Protein AF-A0A1Y1L238-F1 (afdb_monomer_lite)

Sequence (117 aa):
LRALSSTDFLNAVTSVPSITSYTSLALSYLPRPDGKVITMSPDILALSGKYAPVPMIIGDQEDEGTIFAMSQPNLTTTRGFADYLHSYYFPSATTDQLVQLIETYGTGVSAITNGSP

Secondary structure (DSSP, 8-state):
-TTS-HHHHHHHHTSSPPTTSTTTTS-SS-----SSSS-S-HHHHHHTT-S----------TTTTHHHHTT-TT--SHHHHHHHHHHHT-TTS-HHHHHHHHHTT--HHHHHHTT--

Organism: Photinus pyralis (NCBI:txid7054)

Structure (mmCIF, N/CA/C/O backbone):
data_AF-A0A1Y1L238-F1
#
_entry.id   AF-A0A1Y1L238-F1
#
loop_
_atom_site.group_PDB
_atom_site.id
_atom_site.type_symbol
_atom_site.label_atom_id
_atom_site.label_alt_id
_atom_site.label_comp_id
_atom_site.label_asym_id
_atom_site.label_entity_id
_atom_site.label_seq_id
_atom_site.pdbx_PDB_ins_code
_atom_site.Cartn_x
_atom_site.Cartn_y
_atom_site.Cartn_z
_atom_site.occupancy
_atom_site.B_iso_or_equiv
_atom_site.auth_seq_id
_atom_site.auth_comp_id
_atom_site.auth_asym_id
_atom_site.auth_atom_id
_atom_site.pdbx_PDB_model_num
ATOM 1 N N . LEU A 1 1 ? 12.856 4.962 -23.241 1.00 90.94 1 LEU A N 1
ATOM 2 C CA . LEU A 1 1 ? 13.530 4.619 -21.965 1.00 90.94 1 LEU A CA 1
ATOM 3 C C . LEU A 1 1 ? 14.966 4.133 -22.171 1.00 90.94 1 LEU A C 1
ATOM 5 O O . LEU A 1 1 ? 15.858 4.855 -21.770 1.00 90.94 1 LEU A O 1
ATOM 9 N N . ARG A 1 2 ? 15.228 2.992 -22.835 1.00 97.62 2 ARG A N 1
ATOM 10 C CA . ARG A 1 2 ? 16.596 2.417 -22.942 1.00 97.62 2 ARG A CA 1
ATOM 11 C C . ARG A 1 2 ? 17.646 3.256 -23.695 1.00 97.62 2 ARG A C 1
ATOM 13 O O . ARG A 1 2 ? 18.824 2.968 -23.572 1.00 97.62 2 ARG A O 1
ATOM 20 N N . ALA A 1 3 ? 17.222 4.244 -24.481 1.00 98.06 3 ALA A N 1
ATOM 21 C CA . ALA A 1 3 ? 18.113 5.133 -25.233 1.00 98.06 3 ALA A CA 1
ATOM 22 C C . ALA A 1 3 ? 18.440 6.450 -24.499 1.00 98.06 3 ALA A C 1
ATOM 24 O O . ALA A 1 3 ? 19.166 7.276 -25.040 1.00 98.06 3 ALA A O 1
ATOM 25 N N . LEU A 1 4 ? 17.862 6.678 -23.313 1.00 98.19 4 LEU A N 1
ATOM 26 C CA . LEU A 1 4 ? 18.130 7.880 -22.521 1.00 98.19 4 LEU A CA 1
ATOM 27 C C . LEU A 1 4 ? 19.522 7.817 -21.889 1.00 98.19 4 LEU A C 1
ATOM 29 O O . LEU A 1 4 ? 20.031 6.728 -21.611 1.00 98.19 4 LEU A O 1
ATOM 33 N N . SER A 1 5 ? 20.101 8.986 -21.603 1.00 98.56 5 SER A N 1
ATOM 34 C CA . SER A 1 5 ? 21.245 9.056 -20.696 1.00 98.56 5 SER A CA 1
ATOM 35 C C . SER A 1 5 ? 20.837 8.559 -19.304 1.00 98.56 5 SER A C 1
ATOM 37 O O . SER A 1 5 ? 19.664 8.633 -18.922 1.00 98.56 5 SER A O 1
ATOM 39 N N . SER A 1 6 ? 21.800 8.078 -18.516 1.00 98.25 6 SER A N 1
ATOM 40 C CA . SER A 1 6 ? 21.531 7.655 -17.136 1.00 98.25 6 SER A CA 1
ATOM 41 C C . SER A 1 6 ? 20.905 8.776 -16.302 1.00 98.25 6 SER A C 1
ATOM 43 O O . SER A 1 6 ? 20.014 8.509 -15.502 1.00 98.25 6 SER A O 1
ATOM 45 N N . THR A 1 7 ? 21.325 10.026 -16.521 1.00 98.56 7 THR A N 1
ATOM 46 C CA . THR A 1 7 ? 20.793 11.203 -15.822 1.00 98.56 7 THR A CA 1
ATOM 47 C C . THR A 1 7 ? 19.342 11.478 -16.200 1.00 98.56 7 THR A C 1
ATOM 49 O O . THR A 1 7 ? 18.509 11.658 -15.315 1.00 98.56 7 THR A O 1
ATOM 52 N N . ASP A 1 8 ? 19.006 11.459 -17.493 1.00 98.69 8 ASP A N 1
ATOM 53 C CA . ASP A 1 8 ? 17.628 11.706 -17.937 1.00 98.69 8 ASP A CA 1
ATOM 54 C C . ASP A 1 8 ? 16.689 10.596 -17.468 1.00 98.69 8 ASP A C 1
ATOM 56 O O . ASP A 1 8 ? 15.563 10.860 -17.045 1.00 98.69 8 ASP A O 1
ATOM 60 N N . PHE A 1 9 ? 17.159 9.347 -17.505 1.00 98.69 9 PHE A N 1
ATOM 61 C CA . PHE A 1 9 ? 16.399 8.222 -16.982 1.00 98.69 9 PHE A CA 1
ATOM 62 C C . PHE A 1 9 ? 16.192 8.338 -15.469 1.00 98.69 9 PHE A C 1
ATOM 64 O O . PHE A 1 9 ? 15.063 8.158 -15.018 1.00 98.69 9 PHE A O 1
ATOM 71 N N . LEU A 1 10 ? 17.240 8.673 -14.703 1.00 98.50 10 LEU A N 1
ATOM 72 C CA . LEU A 1 10 ? 17.151 8.871 -13.255 1.00 98.50 10 LEU A CA 1
ATOM 73 C C . LEU A 1 10 ? 16.117 9.948 -12.920 1.00 98.50 10 LEU A C 1
ATOM 75 O O . LEU A 1 10 ? 15.180 9.670 -12.180 1.00 98.50 10 LEU A O 1
ATOM 79 N N . ASN A 1 11 ? 16.236 11.124 -13.537 1.00 98.38 11 ASN A N 1
ATOM 80 C CA . ASN A 1 11 ? 15.303 12.231 -13.336 1.00 98.38 11 ASN A CA 1
ATOM 81 C C . ASN A 1 11 ? 13.858 11.824 -13.650 1.00 98.38 11 ASN A C 1
ATOM 83 O O . ASN A 1 11 ? 12.939 12.191 -12.920 1.00 98.38 11 ASN A O 1
ATOM 87 N N . ALA A 1 12 ? 13.648 11.040 -14.712 1.00 98.19 12 ALA A N 1
ATOM 88 C CA . ALA A 1 12 ? 12.324 10.548 -15.066 1.00 98.19 12 ALA A CA 1
ATOM 89 C C . ALA A 1 12 ? 11.767 9.583 -14.007 1.00 98.19 12 ALA A C 1
ATOM 91 O O . ALA A 1 12 ? 10.638 9.770 -13.552 1.00 98.19 12 ALA A O 1
ATOM 92 N N . VAL A 1 13 ? 12.534 8.576 -13.576 1.00 97.88 13 VAL A N 1
ATOM 93 C CA . VAL A 1 13 ? 12.027 7.567 -12.628 1.00 97.88 13 VAL A CA 1
ATOM 94 C C . VAL A 1 13 ? 11.882 8.092 -11.201 1.00 97.88 13 VAL A C 1
ATOM 96 O O . VAL A 1 13 ? 11.061 7.553 -10.463 1.00 97.88 13 VAL A O 1
ATOM 99 N N . THR A 1 14 ? 12.605 9.149 -10.819 1.00 97.69 14 THR A N 1
ATOM 100 C CA . THR A 1 14 ? 12.478 9.810 -9.506 1.00 97.69 14 THR A CA 1
ATOM 101 C C . THR A 1 14 ? 11.524 11.007 -9.506 1.00 97.69 14 THR A C 1
ATOM 103 O O . THR A 1 14 ? 11.421 11.689 -8.493 1.00 97.69 14 THR A O 1
ATOM 106 N N . SER A 1 15 ? 10.839 11.294 -10.618 1.00 98.00 15 SER A N 1
ATOM 107 C CA . SER A 1 15 ? 9.859 12.393 -10.699 1.00 98.00 15 SER A CA 1
ATOM 108 C C . SER A 1 15 ? 8.513 12.071 -10.036 1.00 98.00 15 SER A C 1
ATOM 110 O O . SER A 1 15 ? 7.727 12.972 -9.748 1.00 98.00 15 SER A O 1
ATOM 112 N N . VAL A 1 16 ? 8.241 10.785 -9.808 1.00 98.19 16 VAL A N 1
ATOM 113 C CA . VAL A 1 16 ? 7.022 10.289 -9.158 1.00 98.19 16 VAL A CA 1
ATOM 114 C C . VAL A 1 16 ? 7.119 10.406 -7.628 1.00 98.19 16 VAL A C 1
ATOM 116 O O . VAL A 1 16 ? 8.227 10.513 -7.097 1.00 98.19 16 VAL A O 1
ATOM 119 N N . PRO A 1 17 ? 5.989 10.361 -6.894 1.00 97.69 17 PRO A N 1
ATOM 120 C CA . PRO A 1 17 ? 5.991 10.488 -5.438 1.00 97.69 17 PRO A CA 1
ATOM 121 C C . PRO A 1 17 ? 6.904 9.469 -4.739 1.00 97.69 17 PRO A C 1
ATOM 123 O O . PRO A 1 17 ? 6.915 8.280 -5.083 1.00 97.69 17 PRO A O 1
ATOM 126 N N . SER A 1 18 ? 7.657 9.949 -3.743 1.00 95.06 18 SER A N 1
ATOM 127 C CA . SER A 1 18 ? 8.506 9.131 -2.871 1.00 95.06 18 SER A CA 1
ATOM 128 C C . SER A 1 18 ? 7.707 8.514 -1.718 1.00 95.06 18 SER A C 1
ATOM 130 O O . SER A 1 18 ? 6.626 8.990 -1.369 1.00 95.06 18 SER A O 1
ATOM 132 N N . ILE A 1 19 ? 8.291 7.515 -1.051 1.00 96.38 19 ILE A N 1
ATOM 133 C CA . ILE A 1 19 ? 7.724 6.890 0.159 1.00 96.38 19 ILE A CA 1
ATOM 134 C C . ILE A 1 19 ? 7.547 7.868 1.337 1.00 96.38 19 ILE A C 1
ATOM 136 O O . ILE A 1 19 ? 6.764 7.615 2.241 1.00 96.38 19 ILE A O 1
ATOM 140 N N . THR A 1 20 ? 8.251 9.001 1.328 1.00 94.50 20 THR A N 1
ATOM 141 C CA . THR A 1 20 ? 8.136 10.059 2.345 1.00 94.50 20 THR A CA 1
ATOM 142 C C . THR A 1 20 ? 7.211 11.201 1.922 1.00 94.50 20 THR A C 1
ATOM 144 O O . THR A 1 20 ? 7.079 12.187 2.642 1.00 94.50 20 THR A O 1
ATOM 147 N N . SER A 1 21 ? 6.585 11.117 0.747 1.00 96.25 21 SER A N 1
ATOM 148 C CA . SER A 1 21 ? 5.641 12.128 0.264 1.00 96.25 21 SER A CA 1
ATOM 149 C C . SER A 1 21 ? 4.241 11.935 0.859 1.00 96.25 21 SER A C 1
ATOM 151 O O . SER A 1 21 ? 3.994 10.985 1.600 1.00 96.25 21 SER A O 1
ATOM 153 N N . TYR A 1 22 ? 3.302 12.815 0.500 1.00 97.50 22 TYR A N 1
ATOM 154 C CA . TYR A 1 22 ? 1.911 12.731 0.955 1.00 97.50 22 TYR A CA 1
ATOM 155 C C . TYR A 1 22 ? 1.253 11.373 0.668 1.00 97.50 22 TYR A C 1
ATOM 157 O O . TYR A 1 22 ? 0.450 10.916 1.470 1.00 97.50 22 TYR A O 1
ATOM 165 N N . THR A 1 23 ? 1.604 10.699 -0.433 1.00 96.94 23 THR A N 1
ATOM 166 C CA . THR A 1 23 ? 1.032 9.386 -0.778 1.00 96.94 23 THR A CA 1
ATOM 167 C C . THR A 1 23 ? 1.662 8.228 -0.003 1.00 96.94 23 THR A C 1
ATOM 169 O O . THR A 1 23 ? 1.115 7.132 -0.026 1.00 96.94 23 THR A O 1
ATOM 172 N N . SER A 1 24 ? 2.790 8.451 0.682 1.00 97.19 24 SER A N 1
ATOM 173 C CA . SER A 1 24 ? 3.463 7.486 1.561 1.00 97.19 24 SER A CA 1
ATOM 174 C C . SER A 1 24 ? 3.553 6.071 0.966 1.00 97.19 24 SER A C 1
ATOM 176 O O . SER A 1 24 ? 4.130 5.889 -0.107 1.00 97.19 24 SER A O 1
ATOM 178 N N . LEU A 1 25 ? 2.980 5.067 1.633 1.00 97.31 25 LEU A N 1
ATOM 179 C CA . LEU A 1 25 ? 2.985 3.660 1.226 1.00 97.31 25 LEU A CA 1
ATOM 180 C C . LEU A 1 25 ? 2.116 3.335 -0.008 1.00 97.31 25 LEU A C 1
ATOM 182 O O . LEU A 1 25 ? 2.110 2.184 -0.445 1.00 97.31 25 LEU A O 1
ATOM 186 N N . ALA A 1 26 ? 1.433 4.303 -0.630 1.00 97.81 26 ALA A N 1
ATOM 187 C CA . ALA A 1 26 ? 0.913 4.143 -1.991 1.00 97.81 26 ALA A CA 1
ATOM 188 C C . ALA A 1 26 ? 2.076 4.229 -3.000 1.00 97.81 26 ALA A C 1
ATOM 190 O O . ALA A 1 26 ? 2.279 5.231 -3.690 1.00 97.81 26 ALA A O 1
ATOM 191 N N . LEU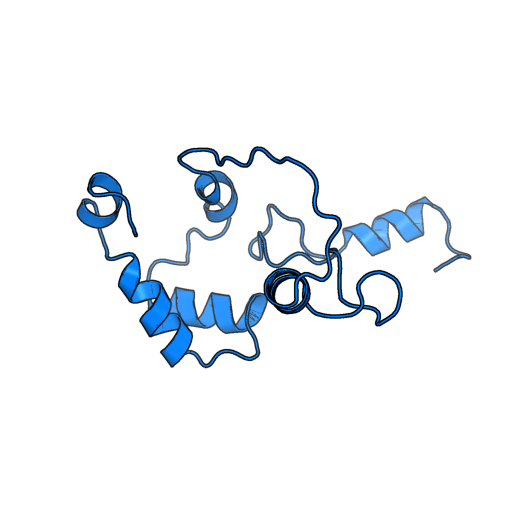 A 1 27 ? 2.890 3.170 -3.028 1.00 97.75 27 LEU A N 1
ATOM 192 C CA . LEU A 1 27 ? 4.177 3.135 -3.715 1.00 97.75 27 LEU A CA 1
ATOM 193 C C . LEU A 1 27 ? 4.032 3.200 -5.242 1.00 97.75 27 LEU A C 1
ATOM 195 O O . LEU A 1 27 ? 3.325 2.403 -5.863 1.00 97.75 27 LEU A O 1
ATOM 199 N N . SER A 1 28 ? 4.818 4.083 -5.862 1.00 98.25 28 SER A N 1
ATOM 200 C CA . SER A 1 28 ? 4.941 4.174 -7.324 1.00 98.25 28 SER A CA 1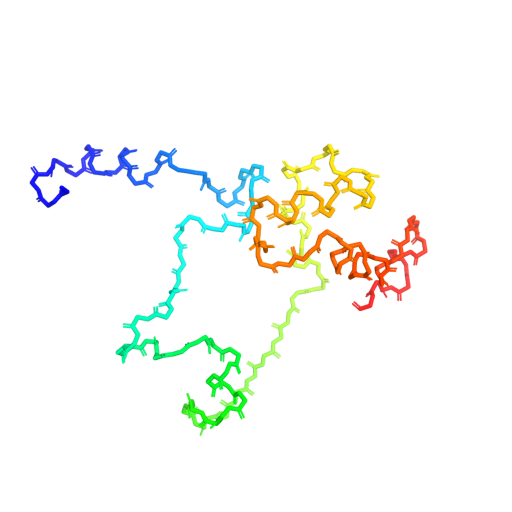
ATOM 201 C C . SER A 1 28 ? 5.556 2.907 -7.940 1.00 98.25 28 SER A C 1
ATOM 203 O O . SER A 1 28 ? 5.167 2.486 -9.031 1.00 98.25 28 SER A O 1
ATOM 205 N N . TYR A 1 29 ? 6.487 2.267 -7.223 1.00 98.06 29 TYR A N 1
ATOM 206 C CA . TYR A 1 29 ? 7.175 1.047 -7.647 1.00 98.06 29 TYR A CA 1
ATOM 207 C C . TYR A 1 29 ? 7.114 -0.009 -6.541 1.00 98.06 29 TYR A C 1
ATOM 209 O O . TYR A 1 29 ? 7.577 0.225 -5.429 1.00 98.06 29 TYR A O 1
ATOM 217 N N . LEU A 1 30 ? 6.555 -1.175 -6.859 1.00 98.06 30 LEU A N 1
ATOM 218 C CA . LEU A 1 30 ? 6.451 -2.350 -5.992 1.00 98.06 30 LEU A CA 1
ATOM 219 C C . LEU A 1 30 ? 6.210 -3.600 -6.858 1.00 98.06 30 LEU A C 1
ATOM 221 O O . LEU A 1 30 ? 5.809 -3.454 -8.019 1.00 98.06 30 LEU A O 1
ATOM 225 N N . PRO A 1 31 ? 6.426 -4.821 -6.338 1.00 98.25 31 PRO A N 1
ATOM 226 C CA . PRO A 1 31 ? 6.061 -6.041 -7.050 1.00 98.25 31 PRO A CA 1
ATOM 227 C C . PRO A 1 31 ? 4.565 -6.063 -7.394 1.00 98.25 31 PRO A C 1
ATOM 229 O O . PRO A 1 31 ? 3.719 -5.753 -6.557 1.00 98.25 31 PRO A O 1
ATOM 232 N N . ARG A 1 32 ? 4.230 -6.439 -8.631 1.00 98.25 32 ARG A N 1
ATOM 233 C CA . ARG A 1 32 ? 2.846 -6.595 -9.103 1.00 98.25 32 ARG A CA 1
ATOM 234 C C . ARG A 1 32 ? 2.694 -7.952 -9.791 1.00 98.25 32 ARG A C 1
ATOM 236 O O . ARG A 1 32 ? 3.660 -8.391 -10.414 1.00 98.25 32 ARG A O 1
ATOM 243 N N . PRO A 1 33 ? 1.519 -8.602 -9.716 1.00 98.31 33 PRO A N 1
ATOM 244 C CA . PRO A 1 33 ? 1.270 -9.827 -10.463 1.00 98.31 33 PRO A CA 1
ATOM 245 C C . PRO A 1 33 ? 1.480 -9.622 -11.967 1.00 98.31 33 PRO A C 1
ATOM 247 O O . PRO A 1 33 ? 0.891 -8.724 -12.567 1.00 98.31 33 PRO A O 1
ATOM 250 N N . ASP A 1 34 ? 2.318 -10.462 -12.565 1.00 98.19 34 ASP A N 1
ATOM 251 C CA . ASP A 1 34 ? 2.686 -10.427 -13.984 1.00 98.19 34 ASP A CA 1
ATOM 252 C C . ASP A 1 34 ? 2.249 -11.692 -14.746 1.00 98.19 34 ASP A C 1
ATOM 254 O O . ASP A 1 34 ? 2.435 -11.794 -15.958 1.00 98.19 34 ASP A O 1
ATOM 258 N N . GLY A 1 35 ? 1.657 -12.668 -14.047 1.00 97.56 35 GLY A N 1
ATOM 259 C CA . GLY A 1 35 ? 1.175 -13.919 -14.638 1.00 97.56 35 GLY A CA 1
ATOM 260 C C . GLY A 1 35 ? 2.271 -14.956 -14.909 1.00 97.56 35 GLY A C 1
ATOM 261 O O . GLY A 1 35 ? 1.949 -16.072 -15.316 1.00 97.56 35 GLY A O 1
ATOM 262 N N . LYS A 1 36 ? 3.550 -14.634 -14.657 1.00 97.75 36 LYS A N 1
ATOM 263 C CA . LYS A 1 36 ? 4.690 -15.537 -14.859 1.00 97.75 36 LYS A CA 1
ATOM 264 C C . LYS A 1 36 ? 5.565 -15.683 -13.612 1.00 97.75 36 LYS A C 1
ATOM 266 O O . LYS A 1 36 ? 5.732 -16.804 -13.143 1.00 97.75 36 LYS A O 1
ATOM 271 N N . VAL A 1 37 ? 6.139 -14.595 -13.097 1.00 98.00 37 VAL A N 1
ATOM 272 C CA . VAL A 1 37 ? 6.992 -14.598 -11.896 1.00 98.00 37 VAL A CA 1
ATOM 273 C C . VAL A 1 37 ? 6.114 -14.544 -10.650 1.00 98.00 37 VAL A C 1
ATOM 275 O O . VAL A 1 37 ? 6.134 -15.467 -9.840 1.00 98.00 37 VAL A O 1
ATOM 278 N N . ILE A 1 38 ? 5.280 -13.512 -10.534 1.00 98.06 38 ILE A N 1
ATOM 279 C CA . ILE A 1 38 ? 4.209 -13.413 -9.543 1.00 98.06 38 ILE A CA 1
ATOM 280 C C . ILE A 1 38 ? 2.905 -13.686 -10.289 1.00 98.06 38 ILE A C 1
ATOM 282 O O . ILE A 1 38 ? 2.381 -12.843 -11.016 1.00 98.06 38 ILE A O 1
ATOM 286 N N . THR A 1 39 ? 2.407 -14.915 -10.180 1.00 98.12 39 THR A N 1
ATOM 287 C CA . THR A 1 39 ? 1.316 -15.387 -11.052 1.00 98.12 39 THR A CA 1
ATOM 288 C C . THR A 1 39 ? -0.055 -14.831 -10.676 1.00 98.12 39 THR A C 1
ATOM 290 O O . THR A 1 39 ? -0.919 -14.713 -11.539 1.00 98.12 39 THR A O 1
ATOM 293 N N . MET A 1 40 ? -0.259 -14.479 -9.407 1.00 98.19 40 MET A N 1
ATOM 294 C CA . MET A 1 40 ? -1.495 -13.910 -8.865 1.00 98.19 40 MET A CA 1
ATOM 295 C C . MET A 1 40 ? -1.156 -12.973 -7.703 1.00 98.19 40 MET A C 1
ATOM 297 O O . MET A 1 40 ? 0.008 -12.854 -7.321 1.00 98.19 40 MET A O 1
ATOM 301 N N . SER A 1 41 ? -2.168 -12.325 -7.127 1.00 97.94 41 SER A N 1
ATOM 302 C CA . SER A 1 41 ? -1.984 -11.530 -5.913 1.00 97.94 41 SER A CA 1
ATOM 303 C C . SER A 1 41 ? -1.358 -12.370 -4.778 1.00 97.94 41 SER A C 1
ATOM 305 O O . SER A 1 41 ? -1.729 -13.543 -4.636 1.00 97.94 41 SER A O 1
ATOM 307 N N . PRO A 1 42 ? -0.403 -11.825 -3.993 1.00 98.06 42 PRO A N 1
ATOM 308 C CA . PRO A 1 42 ? 0.300 -12.575 -2.948 1.00 98.06 42 PRO A CA 1
ATOM 309 C C . PRO A 1 42 ? -0.609 -13.264 -1.920 1.00 98.06 42 PRO A C 1
ATOM 311 O O . PRO A 1 42 ? -0.320 -14.390 -1.522 1.00 98.06 42 PRO A O 1
ATOM 314 N N . ASP A 1 43 ? -1.726 -12.641 -1.539 1.00 98.06 43 ASP A N 1
ATOM 315 C CA . ASP A 1 43 ? -2.731 -13.205 -0.628 1.00 98.06 43 ASP A CA 1
ATOM 316 C C . ASP A 1 43 ? -3.372 -14.480 -1.200 1.00 98.06 43 ASP A C 1
ATOM 318 O O . ASP A 1 43 ? -3.439 -15.504 -0.519 1.00 98.06 43 ASP A O 1
ATOM 322 N N . ILE A 1 44 ? -3.738 -14.477 -2.486 1.00 98.31 44 ILE A N 1
ATOM 323 C CA . ILE A 1 44 ? -4.289 -15.658 -3.166 1.00 98.31 44 ILE A CA 1
ATOM 324 C C . ILE A 1 44 ? -3.236 -16.770 -3.240 1.00 98.31 44 ILE A C 1
ATOM 326 O O . ILE A 1 44 ? -3.560 -17.944 -3.044 1.00 98.31 44 ILE A O 1
ATOM 330 N N . LEU A 1 45 ? -1.974 -16.429 -3.522 1.00 98.50 45 LEU A N 1
ATOM 331 C CA . LEU A 1 45 ? -0.882 -17.405 -3.580 1.00 98.50 45 LEU A CA 1
ATOM 332 C C . LEU A 1 45 ? -0.647 -18.071 -2.223 1.00 98.50 45 LEU A C 1
ATOM 334 O O . LEU A 1 45 ? -0.570 -19.300 -2.167 1.00 98.50 45 LEU A O 1
ATOM 338 N N . ALA A 1 46 ? -0.586 -17.281 -1.149 1.00 97.69 46 ALA A N 1
ATOM 339 C CA . ALA A 1 46 ? -0.411 -17.776 0.211 1.00 97.69 46 ALA A CA 1
ATOM 340 C C . ALA A 1 46 ? -1.567 -18.699 0.627 1.00 97.69 46 ALA A C 1
ATOM 342 O O . ALA A 1 46 ? -1.326 -19.844 1.012 1.00 97.69 46 ALA A O 1
ATOM 343 N N . LEU A 1 47 ? -2.818 -18.255 0.447 1.00 98.19 47 LEU A N 1
ATOM 344 C CA . LEU A 1 47 ? -4.018 -19.044 0.761 1.00 98.19 47 LEU A CA 1
ATOM 345 C C . LEU A 1 47 ? -4.125 -20.332 -0.067 1.00 98.19 47 LEU A C 1
ATOM 347 O O . LEU A 1 47 ? -4.667 -21.329 0.402 1.00 98.19 47 LEU A O 1
ATOM 351 N N . SER A 1 48 ? -3.587 -20.332 -1.288 1.00 98.00 48 SER A N 1
ATOM 352 C CA . SER A 1 48 ? -3.572 -21.507 -2.168 1.00 98.00 48 SER A CA 1
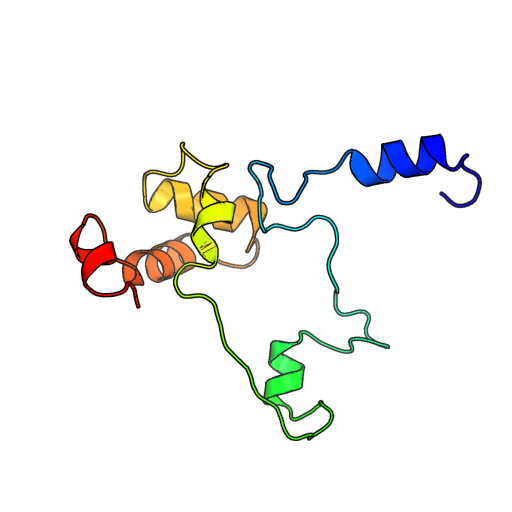ATOM 353 C C . SER A 1 48 ? -2.376 -22.440 -1.933 1.00 98.00 48 SER A C 1
ATOM 355 O O . SER A 1 48 ? -2.187 -23.376 -2.711 1.00 98.00 48 SER A O 1
ATOM 357 N N . GLY A 1 49 ? -1.519 -22.174 -0.940 1.00 97.75 49 GLY A N 1
ATOM 358 C CA . GLY A 1 49 ? -0.311 -22.968 -0.688 1.00 97.75 49 GLY A CA 1
ATOM 359 C C . GLY A 1 49 ? 0.758 -22.857 -1.783 1.00 97.75 49 GLY A C 1
ATOM 360 O O . GLY A 1 49 ? 1.642 -23.705 -1.876 1.00 97.75 49 GLY A O 1
ATOM 361 N N . LYS A 1 50 ? 0.689 -21.832 -2.643 1.00 98.12 50 LYS A N 1
ATOM 362 C CA . LYS A 1 50 ? 1.604 -21.622 -3.778 1.00 98.12 50 LYS A CA 1
ATOM 363 C C . LYS A 1 50 ? 2.834 -20.815 -3.363 1.00 98.12 50 LYS A C 1
ATOM 365 O O . LYS A 1 50 ? 3.116 -19.755 -3.916 1.00 98.12 50 LYS A O 1
ATOM 370 N N . TYR A 1 51 ? 3.564 -21.333 -2.388 1.00 97.50 51 TYR A N 1
ATOM 371 C CA . TYR A 1 51 ? 4.830 -20.795 -1.898 1.00 97.50 51 TYR A CA 1
ATOM 372 C C . TYR A 1 51 ? 5.779 -21.953 -1.563 1.00 97.50 51 TYR A C 1
ATOM 374 O O . TYR A 1 51 ? 5.358 -23.106 -1.490 1.00 97.50 51 TYR A O 1
ATOM 382 N N . ALA A 1 52 ? 7.069 -21.674 -1.379 1.00 98.25 52 ALA A N 1
ATOM 383 C CA . ALA A 1 52 ? 8.017 -22.694 -0.937 1.00 98.25 52 ALA A CA 1
ATOM 384 C C . ALA A 1 52 ? 7.859 -22.939 0.580 1.00 98.25 52 ALA A C 1
ATOM 386 O O . ALA A 1 52 ? 8.084 -22.005 1.353 1.00 98.25 52 ALA A O 1
ATOM 387 N N . PRO A 1 53 ? 7.497 -24.154 1.037 1.00 97.56 53 PRO A N 1
ATOM 388 C CA . PRO A 1 53 ? 7.276 -24.422 2.454 1.00 97.56 53 PRO A CA 1
ATOM 389 C C . PRO A 1 53 ? 8.612 -24.622 3.178 1.00 97.56 53 PRO A C 1
ATOM 391 O O . PRO A 1 53 ? 9.136 -25.732 3.263 1.00 97.56 53 PRO A O 1
ATOM 394 N N . VAL A 1 54 ? 9.171 -23.533 3.699 1.00 98.31 54 VAL A N 1
ATOM 395 C CA . VAL A 1 54 ? 10.399 -23.532 4.505 1.00 98.31 54 VAL A CA 1
ATOM 396 C C . VAL A 1 54 ? 10.108 -23.005 5.915 1.00 98.31 54 VAL A C 1
ATOM 398 O O . VAL A 1 54 ? 9.200 -22.184 6.070 1.00 98.31 54 VAL A O 1
ATOM 401 N N . PRO A 1 55 ? 10.843 -23.447 6.954 1.00 98.50 55 PRO A N 1
ATOM 402 C CA . PRO A 1 55 ? 10.730 -22.859 8.287 1.00 98.50 55 PRO A CA 1
ATOM 403 C C . PRO A 1 55 ? 10.982 -21.347 8.247 1.00 98.50 55 PRO A C 1
ATOM 405 O O . PRO A 1 55 ? 11.951 -20.903 7.630 1.00 98.50 55 PRO A O 1
ATOM 408 N N . MET A 1 56 ? 10.125 -20.565 8.906 1.00 98.19 56 MET A N 1
ATOM 409 C CA . MET A 1 56 ? 10.197 -19.102 8.904 1.00 98.19 56 MET A CA 1
ATOM 410 C C . MET A 1 56 ? 9.959 -18.522 10.301 1.00 98.19 56 MET A C 1
ATOM 412 O O . MET A 1 56 ? 9.193 -19.076 11.088 1.00 98.19 56 MET A O 1
ATOM 416 N N . ILE A 1 57 ? 10.611 -17.393 10.581 1.00 98.50 57 ILE A N 1
ATOM 417 C CA . ILE A 1 57 ? 10.321 -16.498 11.706 1.00 98.50 57 ILE A CA 1
ATOM 418 C C . ILE A 1 57 ? 9.893 -15.167 11.085 1.00 98.50 57 ILE A C 1
ATOM 420 O O . ILE A 1 57 ? 10.560 -14.683 10.171 1.00 98.50 57 ILE A O 1
ATOM 424 N N . ILE A 1 58 ? 8.793 -14.599 11.571 1.00 98.25 58 ILE A N 1
ATOM 425 C CA . ILE A 1 58 ? 8.271 -13.289 11.174 1.00 98.25 58 ILE A CA 1
ATOM 426 C C . ILE A 1 58 ? 7.980 -12.483 12.441 1.00 98.25 58 ILE A C 1
ATOM 428 O O . ILE A 1 58 ? 7.572 -13.057 13.452 1.00 98.25 58 ILE A O 1
ATOM 432 N N . GLY A 1 59 ? 8.236 -11.183 12.397 1.00 97.88 59 GLY A N 1
ATOM 433 C CA . GLY A 1 59 ? 7.949 -10.250 13.476 1.00 97.88 59 GLY A CA 1
ATOM 434 C C . GLY A 1 59 ? 7.879 -8.831 12.932 1.00 97.88 59 GLY A C 1
ATOM 435 O O . GLY A 1 59 ? 8.288 -8.590 11.796 1.00 97.88 59 GLY A O 1
ATOM 436 N N . ASP A 1 60 ? 7.393 -7.927 13.769 1.00 96.88 60 ASP A N 1
ATOM 437 C CA . ASP A 1 60 ? 7.117 -6.533 13.438 1.00 96.88 60 ASP A CA 1
ATOM 438 C C . ASP A 1 60 ? 7.675 -5.633 14.547 1.00 96.88 60 ASP A C 1
ATOM 440 O O . ASP A 1 60 ? 7.800 -6.054 15.706 1.00 96.88 60 ASP A O 1
ATOM 444 N N . GLN A 1 61 ? 8.016 -4.392 14.209 1.00 95.69 61 GLN A N 1
ATOM 445 C CA . GLN A 1 61 ? 8.252 -3.364 15.215 1.00 95.69 61 GLN A CA 1
ATOM 446 C C . GLN A 1 61 ? 6.918 -2.927 15.841 1.00 95.69 61 GLN A C 1
ATOM 448 O O . GLN A 1 61 ? 5.875 -2.973 15.198 1.00 95.69 61 GLN A O 1
ATOM 453 N 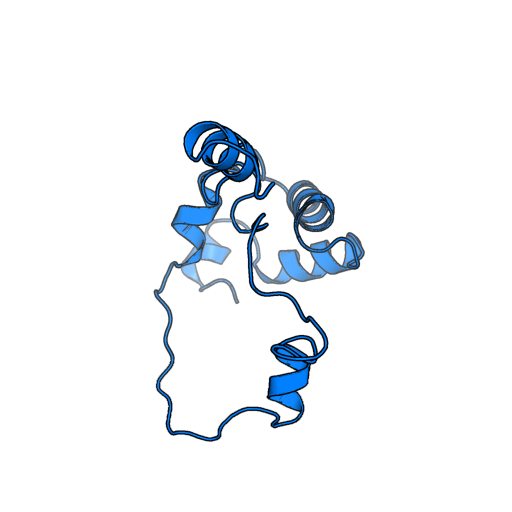N . GLU A 1 62 ? 6.957 -2.463 17.093 1.00 91.44 62 GLU A N 1
ATOM 454 C CA . GLU A 1 62 ? 5.751 -2.034 17.826 1.00 91.44 62 GLU A CA 1
ATOM 455 C C . GLU A 1 62 ? 4.975 -0.925 17.088 1.00 91.44 62 GLU A C 1
ATOM 457 O O . GLU A 1 62 ? 3.749 -0.943 17.061 1.00 91.44 62 GLU A O 1
ATOM 462 N N . ASP A 1 63 ? 5.692 -0.021 16.408 1.00 91.25 63 ASP A N 1
ATOM 463 C CA . ASP A 1 63 ? 5.142 1.214 15.839 1.00 91.25 63 ASP A CA 1
ATOM 464 C C . ASP A 1 63 ? 5.513 1.440 14.351 1.00 91.25 63 ASP A C 1
ATOM 466 O O . ASP A 1 63 ? 5.923 2.541 13.963 1.00 91.25 63 ASP A O 1
ATOM 470 N N . GLU A 1 64 ? 5.373 0.423 13.487 1.00 93.56 64 GLU A N 1
ATOM 471 C CA . GLU A 1 64 ? 5.765 0.473 12.055 1.00 93.56 64 GLU A CA 1
ATOM 472 C C . GLU A 1 64 ? 5.171 1.667 11.286 1.00 93.56 64 GLU A C 1
ATOM 474 O O . GLU A 1 64 ? 5.824 2.281 10.440 1.00 93.56 64 GLU A O 1
ATOM 479 N N . GLY A 1 65 ? 3.918 2.025 11.583 1.00 92.31 65 GLY A N 1
ATOM 480 C CA . GLY A 1 65 ? 3.175 3.065 10.866 1.00 92.31 65 GLY A CA 1
ATOM 481 C C . GLY A 1 65 ? 3.646 4.499 11.136 1.00 92.31 65 GLY A C 1
ATOM 482 O O . GLY A 1 65 ? 3.362 5.394 10.337 1.00 92.31 65 GLY A O 1
ATOM 483 N N . THR A 1 66 ? 4.372 4.742 12.232 1.00 92.69 66 THR A N 1
ATOM 484 C CA . THR A 1 66 ? 4.611 6.099 12.756 1.00 92.69 66 THR A CA 1
ATOM 485 C C . THR A 1 66 ? 5.369 6.984 11.774 1.00 92.69 66 THR A C 1
ATOM 487 O O . THR A 1 66 ? 4.959 8.115 11.512 1.00 92.69 66 THR A O 1
ATOM 490 N N . ILE A 1 67 ? 6.440 6.467 11.166 1.00 94.69 67 ILE A N 1
ATOM 491 C CA . ILE A 1 67 ? 7.240 7.232 10.197 1.00 94.69 67 ILE A CA 1
ATOM 492 C C . ILE A 1 67 ? 6.449 7.552 8.918 1.00 94.69 67 ILE A C 1
ATOM 494 O O . ILE A 1 67 ? 6.667 8.586 8.288 1.00 94.69 67 ILE A O 1
ATOM 498 N N . PHE A 1 68 ? 5.496 6.693 8.557 1.00 94.94 68 PHE A N 1
ATOM 499 C CA . PHE A 1 68 ? 4.721 6.788 7.321 1.00 94.94 68 PHE A CA 1
ATOM 500 C C . PHE A 1 68 ? 3.500 7.704 7.428 1.00 94.94 68 PHE A C 1
ATOM 502 O O . PHE A 1 68 ? 2.964 8.078 6.383 1.00 94.94 68 PHE A O 1
ATOM 509 N N . ALA A 1 69 ? 3.095 8.065 8.650 1.00 93.81 69 ALA A N 1
ATOM 510 C CA . ALA A 1 69 ? 1.995 8.985 8.947 1.00 93.81 69 ALA A CA 1
ATOM 511 C C . ALA A 1 69 ? 2.440 10.461 9.073 1.00 93.81 69 ALA A C 1
ATOM 513 O O . ALA A 1 69 ? 1.607 11.369 9.093 1.00 93.81 69 ALA A O 1
ATOM 514 N N . MET A 1 70 ? 3.751 10.733 9.148 1.00 94.19 70 MET A N 1
ATOM 515 C CA . MET A 1 70 ? 4.283 12.094 9.341 1.00 94.19 70 MET A CA 1
ATOM 516 C C . MET A 1 70 ? 4.011 13.039 8.160 1.00 94.19 70 MET A C 1
ATOM 518 O O . MET A 1 70 ? 4.009 14.258 8.334 1.00 94.19 70 MET A O 1
ATOM 522 N N . SER A 1 71 ? 3.777 12.496 6.964 1.00 93.75 71 SER A N 1
ATOM 523 C CA . SER A 1 71 ? 3.592 13.273 5.734 1.00 93.75 71 SER A CA 1
ATOM 524 C C . SER A 1 71 ? 2.131 13.623 5.441 1.00 93.75 71 SER A C 1
ATOM 526 O O . SER A 1 71 ? 1.860 14.253 4.419 1.00 93.75 71 SER A O 1
ATOM 528 N N . GLN A 1 72 ? 1.194 13.259 6.325 1.00 96.12 72 GLN A N 1
ATOM 529 C CA . GLN A 1 72 ? -0.246 13.502 6.174 1.00 96.12 72 GLN A CA 1
ATOM 530 C C . GLN A 1 72 ? -0.878 14.232 7.378 1.00 96.12 72 GLN A C 1
ATOM 532 O O . GLN A 1 72 ? -1.932 13.814 7.866 1.00 96.12 72 GLN A O 1
ATOM 537 N N . PRO A 1 73 ? -0.311 15.356 7.862 1.00 95.06 73 PRO A N 1
ATOM 538 C CA . PRO A 1 73 ? -0.821 16.046 9.054 1.00 95.06 73 PRO A CA 1
ATOM 539 C C . PRO A 1 73 ? -2.258 16.583 8.902 1.00 95.06 73 PRO A C 1
ATOM 541 O O . PRO A 1 73 ? -2.900 16.940 9.886 1.00 95.06 73 PRO A O 1
ATOM 544 N N . ASN A 1 74 ? -2.772 16.667 7.675 1.00 96.06 74 ASN A N 1
ATOM 545 C CA . ASN A 1 74 ? -4.131 17.103 7.356 1.00 96.06 74 ASN A CA 1
ATOM 546 C C . ASN A 1 74 ? -5.190 15.987 7.458 1.00 96.06 74 ASN A C 1
ATOM 548 O O . ASN A 1 74 ? -6.380 16.291 7.363 1.00 96.06 74 ASN A O 1
ATOM 552 N N . LEU A 1 75 ? -4.809 14.716 7.629 1.00 96.19 75 LEU A N 1
ATOM 553 C CA . LEU A 1 75 ? -5.756 13.604 7.761 1.00 96.19 75 LEU A CA 1
ATOM 554 C C . LEU A 1 75 ? -6.221 13.463 9.214 1.00 96.19 75 LEU A C 1
ATOM 556 O O . LEU A 1 75 ? -5.674 12.692 9.992 1.00 96.19 75 LEU A O 1
ATOM 560 N N . THR A 1 76 ? -7.247 14.231 9.582 1.00 95.19 76 THR A N 1
ATOM 561 C CA . THR A 1 76 ? -7.725 14.343 10.975 1.00 95.19 76 THR A CA 1
ATOM 562 C C . THR A 1 76 ? -9.161 13.862 11.190 1.00 95.19 76 THR A C 1
ATOM 564 O O . THR A 1 76 ? -9.687 13.953 12.297 1.00 95.19 76 THR A O 1
ATOM 567 N N . THR A 1 77 ? -9.820 13.355 10.145 1.00 95.75 77 THR A N 1
ATOM 568 C CA . THR A 1 77 ? -11.203 12.860 10.214 1.00 95.75 77 THR A CA 1
ATOM 569 C C . THR A 1 77 ? -11.323 11.497 9.548 1.00 95.75 77 THR A C 1
ATOM 571 O O . THR A 1 77 ? -10.649 11.237 8.551 1.00 95.75 77 THR A O 1
ATOM 574 N N . THR A 1 78 ? -12.235 10.656 10.042 1.00 96.62 78 THR A N 1
ATOM 575 C CA . THR A 1 78 ? -12.529 9.336 9.459 1.00 96.62 78 THR A CA 1
ATOM 576 C C . THR A 1 78 ? -12.862 9.439 7.977 1.00 96.62 78 THR A C 1
ATOM 578 O O . THR A 1 78 ? -12.300 8.713 7.163 1.00 96.62 78 THR A O 1
ATOM 581 N N . ARG A 1 79 ? -13.734 10.385 7.600 1.00 96.94 79 ARG A N 1
ATOM 582 C CA . ARG A 1 79 ? -14.132 10.560 6.201 1.00 96.94 79 ARG A CA 1
ATOM 583 C C . ARG A 1 79 ? -12.968 11.022 5.326 1.00 96.94 79 ARG A C 1
ATOM 585 O O . ARG A 1 79 ? -12.749 10.435 4.274 1.00 96.94 79 ARG A O 1
ATOM 592 N N . GLY A 1 80 ? -12.198 12.014 5.779 1.00 97.75 80 GLY A N 1
ATOM 593 C CA . GLY A 1 80 ? -11.026 12.489 5.043 1.00 97.75 80 GLY A CA 1
ATOM 594 C C . GLY A 1 80 ? -9.974 11.396 4.852 1.00 97.75 80 GLY A C 1
ATOM 595 O O . GLY A 1 80 ? -9.388 11.289 3.776 1.00 97.75 80 GLY A O 1
ATOM 596 N N . PHE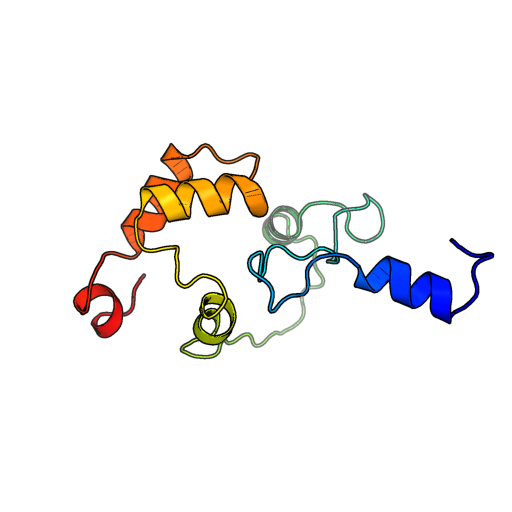 A 1 81 ? -9.774 10.539 5.858 1.00 97.38 81 PHE A N 1
ATOM 597 C CA . PHE A 1 81 ? -8.864 9.405 5.738 1.00 97.38 81 PHE A CA 1
ATOM 598 C C . PHE A 1 81 ? -9.409 8.315 4.803 1.00 97.38 81 PHE A C 1
ATOM 600 O O . PHE A 1 81 ? -8.667 7.803 3.967 1.00 97.38 81 PHE A O 1
ATOM 607 N N . ALA A 1 82 ? -10.709 8.020 4.856 1.00 98.31 82 ALA A N 1
ATOM 608 C CA . ALA A 1 82 ? -11.350 7.085 3.933 1.00 98.31 82 ALA A CA 1
ATOM 609 C C . ALA A 1 82 ? -11.250 7.562 2.471 1.00 98.31 82 ALA A C 1
ATOM 611 O O . ALA A 1 82 ? -10.914 6.776 1.586 1.00 98.31 82 ALA A O 1
ATOM 612 N N . ASP A 1 83 ? -11.478 8.852 2.213 1.00 98.31 83 ASP A N 1
ATOM 613 C CA . ASP A 1 83 ? -11.340 9.442 0.878 1.00 98.31 83 ASP A CA 1
ATOM 614 C C . ASP A 1 83 ? -9.874 9.413 0.393 1.00 98.31 83 ASP A C 1
ATOM 616 O O . ASP A 1 83 ? -9.614 9.121 -0.778 1.00 98.31 83 ASP A O 1
ATOM 620 N N . TYR A 1 84 ? -8.901 9.638 1.287 1.00 98.06 84 TYR A N 1
ATOM 621 C CA . TYR A 1 84 ? -7.470 9.473 0.995 1.00 98.06 84 TYR A CA 1
ATOM 622 C C . TYR A 1 84 ? -7.126 8.028 0.604 1.00 98.06 84 TYR A C 1
ATOM 624 O O . TYR A 1 84 ? -6.519 7.798 -0.445 1.00 98.06 84 TYR A O 1
ATOM 632 N N . LEU A 1 85 ? -7.553 7.046 1.401 1.00 98.38 85 LEU A N 1
ATOM 633 C CA . LEU A 1 85 ? -7.320 5.630 1.115 1.00 98.38 85 LEU A CA 1
ATOM 634 C C . LEU A 1 85 ? -7.975 5.205 -0.204 1.00 98.38 85 LEU A C 1
ATOM 636 O O . LEU A 1 85 ? -7.341 4.509 -0.994 1.00 98.38 85 LEU A O 1
ATOM 640 N N . HIS A 1 86 ? -9.195 5.663 -0.489 1.00 98.38 86 HIS A N 1
ATOM 641 C CA . HIS A 1 86 ? -9.865 5.388 -1.761 1.00 98.38 86 HIS A CA 1
ATOM 642 C C . HIS A 1 86 ? -9.090 5.969 -2.952 1.00 98.38 86 HIS A C 1
ATOM 644 O O . HIS A 1 86 ? -8.902 5.298 -3.965 1.00 98.38 86 HIS A O 1
ATOM 650 N N . SER A 1 87 ? -8.603 7.205 -2.814 1.00 97.62 87 SER A N 1
ATOM 651 C CA . SER A 1 87 ? -7.940 7.933 -3.900 1.00 97.62 87 SER A CA 1
ATOM 652 C C . SER A 1 87 ? -6.557 7.377 -4.245 1.00 97.62 87 SER A C 1
ATOM 654 O O . SER A 1 87 ? -6.175 7.395 -5.414 1.00 97.62 87 SER A O 1
ATOM 656 N N . TYR A 1 88 ? -5.800 6.900 -3.249 1.00 97.69 88 TYR A N 1
ATOM 657 C CA . TYR A 1 88 ? -4.389 6.533 -3.436 1.00 97.69 88 TYR A CA 1
ATOM 658 C C . TYR A 1 88 ? -4.076 5.045 -3.244 1.00 97.69 88 TYR A C 1
ATOM 660 O O . TYR A 1 88 ? -3.155 4.547 -3.889 1.00 97.69 88 TYR A O 1
ATOM 668 N N . TYR A 1 89 ? -4.807 4.326 -2.387 1.00 98.00 89 TYR A N 1
ATOM 669 C CA . TYR A 1 89 ? -4.459 2.952 -1.995 1.00 98.00 89 TYR A CA 1
ATOM 670 C C . TYR A 1 89 ? -5.400 1.917 -2.605 1.00 98.00 89 TYR A C 1
ATOM 672 O O . TYR A 1 89 ? -4.957 0.964 -3.246 1.00 98.00 89 TYR A O 1
ATOM 680 N N . PHE A 1 90 ? -6.704 2.100 -2.404 1.00 98.00 90 PHE A N 1
ATOM 681 C CA . PHE A 1 90 ? -7.709 1.064 -2.621 1.00 98.00 90 PHE A CA 1
ATOM 682 C C . PHE A 1 90 ? -8.831 1.564 -3.540 1.00 98.00 90 PHE A C 1
ATOM 684 O O . PHE A 1 90 ? -9.973 1.702 -3.100 1.00 98.00 90 PHE A O 1
ATOM 691 N N . PRO A 1 91 ? -8.548 1.794 -4.837 1.00 96.88 91 PRO A N 1
ATOM 692 C CA . PRO A 1 91 ? -9.540 2.326 -5.776 1.00 96.88 91 PRO A CA 1
ATOM 693 C C . PRO A 1 91 ? -10.735 1.384 -6.000 1.00 96.88 91 PRO A C 1
ATOM 695 O O . PRO A 1 91 ? -11.776 1.809 -6.491 1.00 96.88 91 PRO A O 1
ATOM 698 N N . SER A 1 92 ? -10.599 0.099 -5.656 1.00 97.50 92 SER A N 1
ATOM 699 C CA . SER A 1 92 ? -11.679 -0.892 -5.748 1.00 97.50 92 SER A CA 1
ATOM 700 C C . SER A 1 92 ? -12.535 -1.002 -4.482 1.00 97.50 92 SER A C 1
ATOM 702 O O . SER A 1 92 ? -13.584 -1.638 -4.535 1.00 97.50 92 SER A O 1
ATOM 704 N N . ALA A 1 93 ? -12.106 -0.418 -3.359 1.00 98.31 93 ALA A N 1
ATOM 705 C CA . ALA A 1 93 ? -12.894 -0.389 -2.131 1.00 98.31 93 ALA A CA 1
ATOM 706 C C . ALA A 1 93 ? -13.868 0.792 -2.168 1.00 98.31 93 ALA A C 1
ATOM 708 O O . ALA A 1 93 ? -13.504 1.891 -2.593 1.00 98.31 93 ALA A O 1
ATOM 709 N N . THR A 1 94 ? -15.099 0.594 -1.699 1.00 97.94 94 THR A N 1
ATOM 710 C CA . THR A 1 94 ? -16.027 1.710 -1.501 1.00 97.94 94 THR A CA 1
ATOM 711 C C . THR A 1 94 ? -15.587 2.538 -0.299 1.00 97.94 94 THR A C 1
ATOM 713 O O . THR A 1 94 ? -14.988 2.019 0.645 1.00 97.94 94 THR A O 1
ATOM 716 N N . THR A 1 95 ? -15.913 3.832 -0.286 1.00 97.19 95 THR A N 1
ATOM 717 C CA . THR A 1 95 ? -15.585 4.658 0.881 1.00 97.19 95 THR A CA 1
ATOM 718 C C . THR A 1 95 ? -16.241 4.132 2.158 1.00 97.19 95 THR A C 1
ATOM 720 O O . THR A 1 95 ? -15.625 4.199 3.211 1.00 97.19 95 THR A O 1
ATOM 723 N N 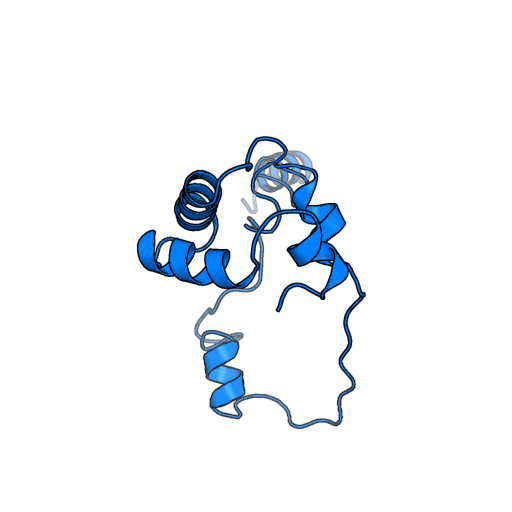. ASP A 1 96 ? -17.437 3.546 2.076 1.00 97.88 96 ASP A N 1
ATOM 724 C CA . ASP A 1 96 ? -18.115 2.968 3.243 1.00 97.88 96 ASP A CA 1
ATOM 725 C C . ASP A 1 96 ? -17.358 1.761 3.816 1.00 97.88 96 ASP A C 1
ATOM 727 O O . ASP A 1 96 ? -17.245 1.638 5.033 1.00 97.88 96 ASP A O 1
ATOM 731 N N . GLN A 1 97 ? -16.773 0.905 2.966 1.00 98.50 97 GLN A N 1
ATOM 732 C CA . GLN A 1 97 ? -15.895 -0.183 3.422 1.00 98.50 97 GLN A CA 1
ATOM 733 C C . GLN A 1 97 ? -14.660 0.363 4.147 1.00 98.50 97 GLN A C 1
ATOM 735 O O . GLN A 1 97 ? -14.232 -0.196 5.153 1.00 98.50 97 GLN A O 1
ATOM 740 N N . LEU A 1 98 ? -14.098 1.468 3.654 1.00 98.50 98 LEU A N 1
ATOM 741 C CA . LEU A 1 98 ? -12.933 2.106 4.266 1.00 98.50 98 LEU A CA 1
ATOM 742 C C . LEU A 1 98 ? -13.288 2.803 5.580 1.00 98.50 98 LEU A C 1
ATOM 744 O O . LEU A 1 98 ? -12.515 2.723 6.525 1.00 98.50 98 LEU A O 1
ATOM 748 N N . VAL A 1 99 ? -14.458 3.439 5.674 1.00 98.25 99 VAL A N 1
ATOM 749 C CA . VAL A 1 99 ? -14.965 3.999 6.935 1.00 98.25 99 VAL A CA 1
ATOM 750 C C . VAL A 1 99 ? -15.132 2.892 7.972 1.00 98.25 99 VAL A C 1
ATOM 752 O O . VAL A 1 99 ? -14.600 3.026 9.068 1.00 98.25 99 VAL A O 1
ATOM 755 N N . GLN A 1 100 ? -15.776 1.779 7.607 1.00 97.25 100 GLN A N 1
ATOM 756 C CA . GLN A 1 100 ? -15.938 0.625 8.500 1.00 97.25 100 GLN A CA 1
ATOM 757 C C . GLN A 1 100 ? -14.592 0.066 8.972 1.00 97.25 100 GLN A C 1
ATOM 759 O O . GLN A 1 100 ? -14.449 -0.270 10.143 1.00 97.25 100 GLN A O 1
ATOM 764 N N . LEU A 1 101 ? -13.599 -0.009 8.079 1.00 96.62 101 LEU A N 1
ATOM 765 C CA . LEU A 1 101 ? -12.242 -0.409 8.444 1.00 96.62 101 LEU A CA 1
ATOM 766 C C . LEU A 1 101 ? -11.598 0.586 9.418 1.00 96.62 101 LEU A C 1
ATOM 768 O O . LEU A 1 101 ? -11.011 0.172 10.404 1.00 96.62 101 LEU A O 1
ATOM 772 N N . ILE A 1 102 ? -11.691 1.892 9.167 1.00 95.69 102 ILE A N 1
ATOM 773 C CA . ILE A 1 102 ? -11.072 2.911 10.029 1.00 95.69 102 ILE A CA 1
ATOM 774 C C . ILE A 1 102 ? -11.718 2.924 11.419 1.00 95.69 102 ILE A C 1
ATOM 776 O O . ILE A 1 102 ? -11.028 3.119 12.417 1.00 95.69 102 ILE A O 1
ATOM 780 N N . GLU A 1 103 ? -13.027 2.697 11.507 1.00 94.81 103 GLU A N 1
ATOM 781 C CA . GLU A 1 103 ? -13.756 2.673 12.777 1.00 94.81 103 GLU A CA 1
ATOM 782 C C . GLU A 1 103 ? -13.283 1.568 13.730 1.00 94.81 103 GLU A C 1
ATOM 784 O O . GLU A 1 103 ? -13.456 1.716 14.942 1.00 94.81 103 GLU A O 1
ATOM 789 N N . THR A 1 104 ? -12.621 0.512 13.238 1.00 94.12 104 THR A N 1
ATOM 790 C CA . THR A 1 104 ? -12.039 -0.513 14.117 1.00 94.12 104 THR A CA 1
ATOM 791 C C . THR A 1 104 ? -10.917 0.053 14.989 1.00 94.12 104 THR A C 1
ATOM 793 O O . THR A 1 104 ? -10.785 -0.362 16.135 1.00 94.12 104 THR A O 1
ATOM 796 N N . TYR A 1 105 ? -10.165 1.047 14.504 1.00 92.69 105 TYR A N 1
ATOM 797 C CA . TYR A 1 105 ? -9.021 1.637 15.210 1.00 92.69 105 TYR A CA 1
ATOM 798 C C . TYR A 1 105 ? -9.418 2.538 16.389 1.00 92.69 105 TYR A C 1
ATOM 800 O O . TYR A 1 105 ? -8.587 2.844 17.241 1.00 92.69 105 TYR A O 1
ATOM 808 N N . GLY A 1 106 ? -10.685 2.951 16.484 1.00 90.38 106 GLY A N 1
ATOM 809 C CA . GLY A 1 106 ? -11.148 3.886 17.509 1.00 90.38 106 GLY A CA 1
ATOM 810 C C . GLY A 1 106 ? -10.597 5.309 17.333 1.00 90.38 106 GLY A C 1
ATOM 811 O O . GLY A 1 106 ? -10.035 5.668 16.301 1.00 90.38 106 GLY A O 1
ATOM 812 N N . THR A 1 107 ? -10.807 6.169 18.336 1.00 87.94 107 THR A N 1
ATOM 813 C CA . THR A 1 107 ? -10.355 7.572 18.305 1.00 87.94 107 THR A CA 1
ATOM 814 C C . THR A 1 107 ? -9.772 8.029 19.644 1.00 87.94 107 THR A C 1
ATOM 816 O O . THR A 1 107 ? -10.083 7.486 20.707 1.00 87.94 107 THR A O 1
ATOM 819 N N . GLY A 1 108 ? -8.924 9.061 19.594 1.00 85.81 108 GLY A N 1
ATOM 820 C CA . GLY A 1 108 ? -8.355 9.710 20.777 1.00 85.81 108 GLY A CA 1
ATOM 821 C C . GLY A 1 108 ? -7.297 8.880 21.512 1.00 85.81 108 GLY A C 1
ATOM 822 O O . GLY A 1 108 ? -6.751 7.915 20.988 1.00 85.81 108 GLY A O 1
ATOM 823 N N . VAL A 1 109 ? -6.994 9.274 22.752 1.00 84.50 109 VAL A N 1
ATOM 824 C CA . VAL A 1 109 ? -5.919 8.663 23.560 1.00 84.50 109 VAL A CA 1
ATOM 825 C C . VAL A 1 109 ? -6.197 7.192 23.876 1.00 84.50 109 VAL A C 1
ATOM 827 O O . VAL A 1 109 ? -5.268 6.394 23.895 1.00 84.50 109 VAL A O 1
ATOM 830 N N . SER A 1 110 ? -7.464 6.812 24.065 1.00 84.56 110 SER A N 1
ATOM 831 C CA . SER A 1 110 ? -7.844 5.423 24.351 1.00 84.56 110 SER A CA 1
ATOM 832 C C . SER A 1 110 ? -7.488 4.457 23.222 1.00 84.56 110 SER A C 1
ATOM 834 O O . SER A 1 110 ? -7.157 3.311 23.502 1.00 84.56 110 SER A O 1
ATOM 836 N N . ALA A 1 111 ? -7.529 4.913 21.965 1.00 85.25 111 ALA A N 1
ATOM 837 C CA . ALA A 1 111 ? -7.098 4.111 20.821 1.00 85.25 111 ALA A CA 1
ATOM 838 C C . ALA A 1 111 ? -5.590 3.814 20.864 1.00 85.25 111 ALA A C 1
ATOM 840 O O . ALA A 1 111 ? -5.154 2.749 20.441 1.00 85.25 111 ALA A O 1
ATOM 841 N N . ILE A 1 112 ? -4.797 4.730 21.423 1.00 80.62 112 ILE A N 1
ATOM 842 C CA . ILE A 1 112 ? -3.343 4.586 21.543 1.00 80.62 112 ILE A CA 1
ATOM 843 C C . ILE A 1 112 ? -2.994 3.694 22.740 1.00 80.62 112 ILE A C 1
ATOM 845 O O . ILE A 1 112 ? -2.200 2.770 22.619 1.00 80.62 112 ILE A O 1
ATOM 849 N N . THR A 1 113 ? -3.602 3.930 23.907 1.00 84.75 113 THR A N 1
ATOM 850 C CA . THR A 1 113 ? -3.219 3.230 25.147 1.00 84.75 113 THR A CA 1
ATOM 851 C C . THR A 1 113 ? -3.683 1.783 25.220 1.00 84.75 113 THR A C 1
ATOM 853 O O . THR A 1 113 ? -3.117 1.008 25.983 1.00 84.75 113 THR A O 1
ATOM 856 N N . ASN A 1 114 ? -4.731 1.422 24.479 1.00 81.12 114 ASN A N 1
ATOM 857 C CA . ASN A 1 114 ? -5.301 0.078 24.536 1.00 81.12 114 ASN A CA 1
ATOM 858 C C . ASN A 1 114 ? -4.705 -0.870 23.490 1.00 81.12 114 ASN A C 1
ATOM 860 O O . ASN A 1 114 ? -5.129 -2.021 23.448 1.00 81.12 114 ASN A O 1
ATOM 864 N N . GLY A 1 115 ? -3.759 -0.389 22.673 1.00 68.75 115 GLY A N 1
ATOM 865 C CA . GLY A 1 115 ? -3.375 -1.041 21.429 1.00 68.75 115 GLY A CA 1
ATOM 866 C C . GLY A 1 115 ? -4.571 -1.027 20.487 1.00 68.75 115 GLY A C 1
ATOM 867 O O . GLY A 1 115 ? -5.475 -1.850 20.625 1.00 68.75 115 GLY A O 1
ATOM 868 N N . SER A 1 116 ? -4.616 -0.061 19.562 1.00 66.25 116 SER A N 1
ATOM 869 C CA . SER A 1 116 ? -5.531 -0.150 18.411 1.00 66.25 116 SER A CA 1
ATOM 870 C C . SER A 1 116 ? -5.479 -1.584 17.842 1.00 66.25 116 SER A C 1
ATOM 872 O O . SER A 1 116 ? -4.414 -2.191 17.957 1.00 66.25 116 SER A O 1
ATOM 874 N N . PRO A 1 117 ? -6.590 -2.137 17.311 1.00 61.25 117 PRO A N 1
ATOM 875 C CA . PRO A 1 117 ? -6.730 -3.570 17.036 1.00 61.25 117 PRO A CA 1
ATOM 876 C C . PRO A 1 117 ? -5.537 -4.232 16.352 1.00 61.25 117 PRO A C 1
ATOM 878 O O . PRO A 1 117 ? -4.926 -3.582 15.472 1.00 61.25 117 PRO A O 1
#

InterPro domains:
  IPR029058 Alpha/Beta hydrolase fold [G3DSA:3.40.50.1820] (1-116)
  IPR029058 Alpha/Beta hydrolase fold [SSF53474] (1-107)

Radius of gyration: 18.46 Å; chains: 1; bounding box: 40×42×50 Å

Foldseek 3Di:
DVPDDPVVVVCVVVVDDDCQALLNVLDPDDDDCPCPPNNDPPVVCVVVVVDDDDDDDDDDDPCVCPSSCPNHPVCDDLQSVLVSCCVRPCVPDDSVNSSVVVPQQPDDPCSVVVPRD

pLDDT: mean 95.31, std 6.13, range [61.25, 98.69]